Protein AF-A0A352XS63-F1 (afdb_monomer)

Radius of gyration: 18.75 Å; Cα contacts (8 Å, |Δi|>4): 96; chains: 1; bounding box: 54×26×58 Å

Mean predicted aligned error: 6.87 Å

Solvent-accessible surface area (backbone atoms only — not comparable to full-atom values): 6506 Å² total; per-residue (Å²): 134,85,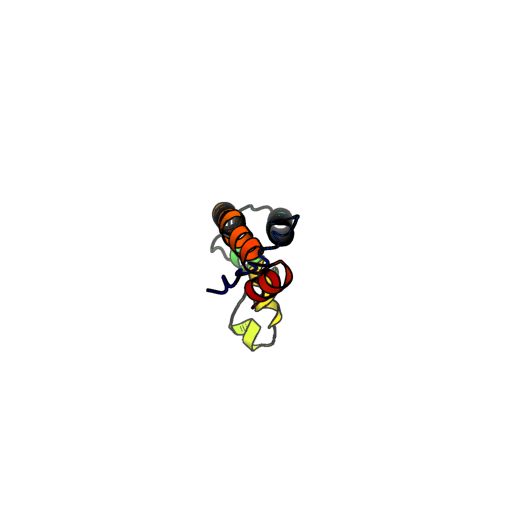78,79,76,80,76,74,82,74,73,74,59,96,63,48,44,59,63,41,52,50,54,45,50,51,34,52,50,49,40,51,51,52,25,64,77,67,76,40,72,58,43,49,95,45,73,66,29,46,48,53,44,48,74,71,28,41,68,45,71,72,51,35,76,73,67,45,54,66,19,67,63,46,31,77,45,62,62,51,32,61,66,59,43,50,53,48,48,52,45,37,58,56,53,39,22,48,44,25,57,75,59,33,66,70,53,31,51,40,66,73,78,98

Foldseek 3Di:
DDPPPPPPPLPQPPDLCPLLVVLLVLLVVLLVVLCVVLVHQALDPDPSSVCSQVVQQADDPVVVVVVSVCSLQSNLSDDGHPVRSVVVSVCSRPVVSVCCSVPNDPVSVVVSRD

pLDDT: mean 88.52, std 13.05, range [50.62, 97.88]

Nearest PDB structures (foldseek):
  6pju-assembly1_A  TM=8.439E-01  e=2.496E-02  Escherichia coli
  6pj5-assembly1_A  TM=8.393E-01  e=3.240E-02  Escherichia coli
  6pj8-assembly1_A  TM=8.205E-01  e=2.369E-02  Escherichia coli
  2irv-assembly1_A  TM=8.300E-01  e=3.414E-02  Escherichia coli K-12
  5f5b-assembly1_A  TM=7.694E-01  e=4.670E-02  Escherichia coli

Sequence (114 aa):
MQRQVIRTRFALSQNPRFVTNIIIGINVIVFVILCLLNKTISFDQTDQGITAIVNAGAQVNILVQQGQVWRIFTAMFLHFSLLHIGLNMLSLFFIGTAIEVFFGKWRYLVIYLG

Secondary structure (DSSP, 8-state):
-------------SSTTHHHHHHHHHHHHHHHHHHHHHT-SB--SSHHHHHHHHHTT---HHHHHTT-THHHHHGGG--SBHHHHHHHHHHIIIIIHHHHHHH-HHHHHHHHH-

Structure (mmCIF, N/CA/C/O backbone):
data_AF-A0A352XS63-F1
#
_entry.id   AF-A0A352XS63-F1
#
loop_
_atom_site.group_PDB
_atom_site.id
_atom_site.type_symbol
_atom_site.label_atom_id
_atom_site.label_alt_id
_atom_site.label_comp_id
_atom_site.label_asym_id
_atom_site.label_entity_id
_atom_site.label_seq_id
_atom_site.pdbx_PDB_ins_code
_atom_site.Cartn_x
_atom_site.Cartn_y
_atom_site.Cartn_z
_atom_site.occupancy
_atom_site.B_iso_or_equiv
_atom_site.auth_seq_id
_atom_site.auth_comp_id
_atom_site.auth_asym_id
_atom_site.auth_atom_id
_atom_site.pdbx_PDB_model_num
ATOM 1 N N . MET A 1 1 ? -37.746 4.944 39.505 1.00 58.00 1 MET A N 1
ATOM 2 C CA . MET A 1 1 ? -37.030 5.405 38.295 1.00 58.00 1 MET A CA 1
ATOM 3 C C . MET A 1 1 ? -35.739 4.594 38.159 1.00 58.00 1 MET A C 1
ATOM 5 O O . MET A 1 1 ? -34.746 4.922 38.795 1.00 58.00 1 MET A O 1
ATOM 9 N N . GLN A 1 2 ? -35.773 3.463 37.446 1.00 52.25 2 GLN A N 1
ATOM 10 C CA . GLN A 1 2 ? -34.589 2.615 37.250 1.00 52.25 2 GLN A CA 1
ATOM 11 C C . GLN A 1 2 ? -33.655 3.292 36.240 1.00 52.25 2 GLN A C 1
ATOM 13 O O . GLN A 1 2 ? -33.985 3.402 35.062 1.00 52.25 2 GLN A O 1
ATOM 18 N N . ARG A 1 3 ? -32.501 3.785 36.702 1.00 51.22 3 ARG A N 1
ATOM 19 C CA . ARG A 1 3 ? -31.441 4.270 35.812 1.00 51.22 3 ARG A CA 1
ATOM 20 C C . ARG A 1 3 ? -30.850 3.061 35.093 1.00 51.22 3 ARG A C 1
ATOM 22 O O . ARG A 1 3 ? -30.119 2.282 35.698 1.00 51.22 3 ARG A O 1
ATOM 29 N N . GLN A 1 4 ? -31.179 2.896 33.814 1.00 58.53 4 GLN A N 1
ATOM 30 C CA . GLN A 1 4 ? -30.443 1.988 32.946 1.00 58.53 4 GLN A CA 1
ATOM 31 C C . GLN A 1 4 ? -29.012 2.512 32.841 1.00 58.53 4 GLN A C 1
ATOM 33 O O . GLN A 1 4 ? -28.740 3.523 32.198 1.00 58.53 4 GLN A O 1
ATOM 38 N N . VAL A 1 5 ? -28.095 1.842 33.533 1.00 59.34 5 VAL A N 1
ATOM 39 C CA . VAL A 1 5 ? -26.666 2.060 33.350 1.00 59.34 5 VAL A CA 1
ATOM 40 C C . VAL A 1 5 ? -26.352 1.507 31.968 1.00 59.34 5 VAL A C 1
ATOM 42 O O . VAL A 1 5 ? -26.243 0.292 31.796 1.00 59.34 5 VAL A O 1
ATOM 45 N N . ILE A 1 6 ? -26.265 2.385 30.966 1.00 60.16 6 ILE A N 1
ATOM 46 C CA . ILE A 1 6 ? -25.690 2.030 29.672 1.00 60.16 6 ILE A CA 1
ATOM 47 C C . ILE A 1 6 ? -24.249 1.637 29.983 1.00 60.16 6 ILE A C 1
ATOM 49 O O . ILE A 1 6 ? -23.375 2.484 30.147 1.00 60.16 6 ILE A O 1
ATOM 53 N N . ARG A 1 7 ? -24.010 0.334 30.153 1.00 54.50 7 ARG A N 1
ATOM 54 C CA . ARG A 1 7 ? -22.668 -0.232 30.198 1.00 54.50 7 ARG A CA 1
ATOM 55 C C . ARG A 1 7 ? -22.116 -0.061 28.794 1.00 54.50 7 ARG A C 1
ATOM 57 O O . ARG A 1 7 ? -22.219 -0.970 27.973 1.00 54.50 7 ARG A O 1
ATOM 64 N N . THR A 1 8 ? -21.565 1.111 28.502 1.00 55.75 8 THR A N 1
ATOM 65 C CA . THR A 1 8 ? -20.663 1.276 27.375 1.00 55.75 8 THR A CA 1
ATOM 66 C C . THR A 1 8 ? -19.512 0.318 27.644 1.00 55.75 8 THR A C 1
ATOM 68 O O . THR A 1 8 ? -18.580 0.603 28.389 1.00 55.75 8 THR A O 1
ATOM 71 N N . ARG A 1 9 ? -19.591 -0.885 27.069 1.00 50.62 9 ARG A N 1
ATOM 72 C CA . ARG A 1 9 ? -18.461 -1.811 26.960 1.00 50.62 9 ARG A CA 1
ATOM 73 C C . ARG A 1 9 ? -17.457 -1.237 25.957 1.00 50.62 9 ARG A C 1
ATOM 75 O O . ARG A 1 9 ? -17.029 -1.925 25.040 1.00 50.62 9 ARG A O 1
ATOM 82 N N . PHE A 1 10 ? -17.095 0.033 26.117 1.00 56.00 10 PHE A N 1
ATOM 83 C CA . PHE A 1 10 ? -15.970 0.653 25.446 1.00 56.00 10 PHE A CA 1
ATOM 84 C C . PHE A 1 10 ? -14.723 0.169 26.186 1.00 56.00 10 PHE A C 1
ATOM 86 O O . PHE A 1 10 ? -14.058 0.903 26.911 1.00 56.00 10 PHE A O 1
ATOM 93 N N . ALA A 1 11 ? -14.467 -1.136 26.093 1.00 54.75 11 ALA A N 1
ATOM 94 C CA . ALA A 1 11 ? -13.184 -1.686 26.466 1.00 54.75 11 ALA A CA 1
ATOM 95 C C . ALA A 1 11 ? -12.196 -1.137 25.436 1.00 54.75 11 ALA A C 1
ATOM 97 O O . ALA A 1 11 ? -12.062 -1.686 24.344 1.00 54.75 11 ALA A O 1
ATOM 98 N N . LEU A 1 12 ? -11.580 0.004 25.755 1.00 57.38 12 LEU A N 1
ATOM 99 C CA . LEU A 1 12 ? -10.465 0.551 24.996 1.00 57.38 12 LEU A CA 1
ATOM 100 C C . LEU A 1 12 ? -9.433 -0.573 24.863 1.00 57.38 12 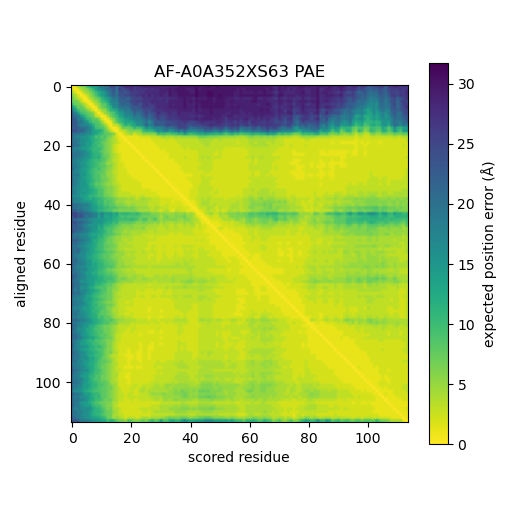LEU A C 1
ATOM 102 O O . LEU A 1 12 ? -8.896 -1.054 25.862 1.00 57.38 12 LEU A O 1
ATOM 106 N N . SER A 1 13 ? -9.221 -1.048 23.635 1.00 58.06 13 SER A N 1
ATOM 107 C CA . SER A 1 13 ? -8.159 -2.004 23.330 1.00 58.06 13 SER A CA 1
ATOM 108 C C . SER A 1 13 ? -6.857 -1.479 23.934 1.00 58.06 13 SER A C 1
ATOM 110 O O . SER A 1 13 ? -6.449 -0.363 23.622 1.00 58.06 13 SER A O 1
ATOM 112 N N . GLN A 1 14 ? -6.196 -2.293 24.763 1.00 60.91 14 GLN A N 1
ATOM 113 C CA . GLN A 1 14 ? -4.923 -1.964 25.426 1.00 60.91 14 GLN A CA 1
ATO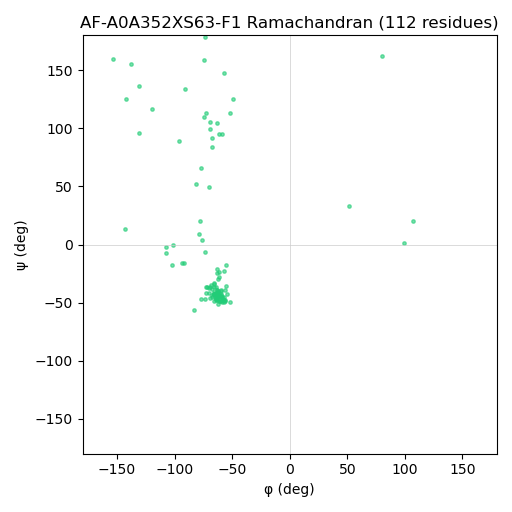M 114 C C . GLN A 1 14 ? -3.818 -1.552 24.430 1.00 60.91 14 GLN A C 1
ATOM 116 O O . GLN A 1 14 ? -2.842 -0.922 24.811 1.00 60.91 14 GLN A O 1
ATOM 121 N N . ASN A 1 15 ? -3.987 -1.879 23.141 1.00 65.00 15 ASN A N 1
ATOM 122 C CA . ASN A 1 15 ? -3.166 -1.377 22.043 1.00 65.00 15 ASN A CA 1
ATOM 123 C C . ASN A 1 15 ? -4.070 -0.865 20.905 1.00 65.00 15 ASN A C 1
ATOM 125 O O . ASN A 1 15 ? -4.523 -1.677 20.090 1.00 65.00 15 ASN A O 1
ATOM 129 N N . PRO A 1 16 ? -4.361 0.447 20.842 1.00 69.50 16 PRO A N 1
ATOM 130 C CA . PRO A 1 16 ? -5.322 1.026 19.898 1.00 69.50 16 PRO A CA 1
ATOM 131 C C . PRO A 1 16 ? -4.816 1.163 18.448 1.00 69.50 16 PRO A C 1
ATOM 133 O O . PRO A 1 16 ? -5.502 1.767 17.633 1.00 69.50 16 PRO A O 1
ATOM 136 N N . ARG A 1 17 ? -3.604 0.681 18.130 1.00 84.31 17 ARG A N 1
ATOM 137 C CA . ARG A 1 17 ? -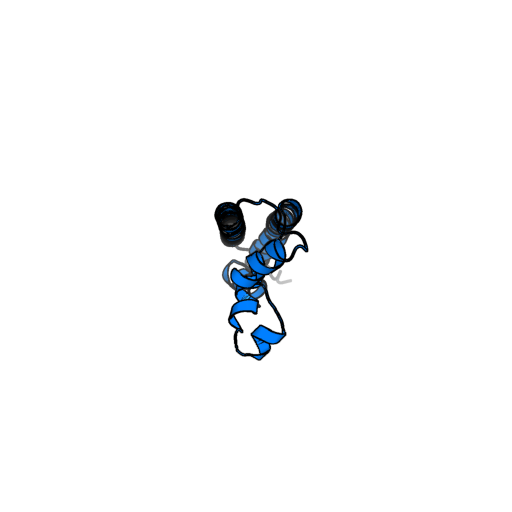2.915 0.937 16.844 1.00 84.31 17 ARG A CA 1
ATOM 138 C C . ARG A 1 17 ? -2.112 -0.250 16.322 1.00 84.31 17 ARG A C 1
ATOM 140 O O . ARG A 1 17 ? -1.220 -0.085 15.495 1.00 84.31 17 ARG A O 1
ATOM 147 N N . PHE A 1 18 ? -2.323 -1.434 16.885 1.00 90.69 18 PHE A N 1
ATOM 148 C CA . PHE A 1 18 ? -1.445 -2.566 16.606 1.00 90.69 18 PHE A CA 1
ATOM 149 C C . PHE A 1 18 ? -1.553 -2.996 15.143 1.00 90.69 18 PHE A C 1
ATOM 151 O O . PHE A 1 18 ? -0.539 -3.128 14.463 1.00 90.69 18 PHE A O 1
ATOM 158 N N . VAL A 1 19 ? -2.781 -3.165 14.653 1.00 93.69 19 VAL A N 1
ATOM 159 C CA . VAL A 1 19 ? -3.031 -3.556 13.263 1.00 93.69 19 VAL A CA 1
ATOM 160 C C . VAL A 1 19 ? -2.610 -2.437 12.320 1.00 93.69 19 VAL A C 1
ATOM 162 O O . VAL A 1 19 ? -1.934 -2.689 11.329 1.00 93.69 19 VAL A O 1
ATOM 165 N N . THR A 1 20 ? -2.948 -1.195 12.659 1.00 95.06 20 THR A N 1
ATOM 166 C CA . THR A 1 20 ? -2.586 -0.010 11.878 1.00 95.06 20 THR A CA 1
ATOM 167 C C . THR A 1 20 ? -1.075 0.080 11.670 1.00 95.06 20 THR A C 1
ATOM 169 O O . THR A 1 20 ? -0.621 0.211 10.536 1.00 95.06 20 THR A O 1
ATOM 172 N N . ASN A 1 21 ? -0.282 -0.080 12.733 1.00 95.06 21 ASN A N 1
ATOM 173 C CA . ASN A 1 21 ? 1.177 -0.048 12.645 1.00 95.06 21 ASN A CA 1
ATOM 174 C C . ASN A 1 21 ? 1.743 -1.199 11.800 1.00 95.06 21 ASN A C 1
ATOM 176 O O . ASN A 1 21 ? 2.713 -0.991 11.075 1.00 95.06 21 ASN A O 1
ATOM 180 N N . ILE A 1 22 ? 1.141 -2.393 11.860 1.00 95.88 22 ILE A N 1
ATOM 181 C CA . ILE A 1 22 ? 1.539 -3.527 11.011 1.00 95.88 22 ILE A CA 1
ATOM 182 C C . ILE A 1 22 ? 1.287 -3.206 9.539 1.00 95.88 22 ILE A C 1
A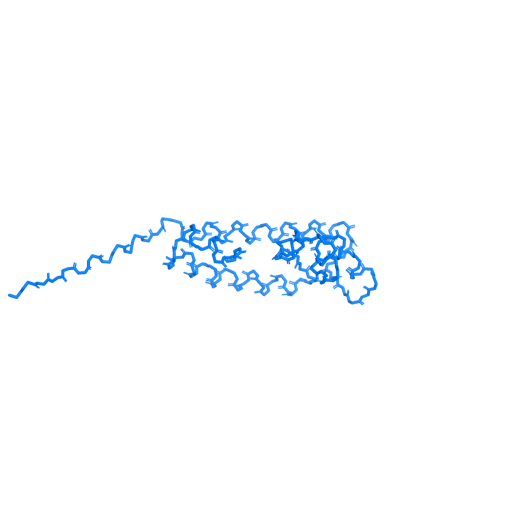TOM 184 O O . ILE A 1 22 ? 2.181 -3.384 8.717 1.00 95.88 22 ILE A O 1
ATOM 188 N N . ILE A 1 23 ? 0.099 -2.698 9.206 1.00 96.19 23 ILE A N 1
ATOM 189 C CA . ILE A 1 23 ? -0.250 -2.338 7.829 1.00 96.19 23 ILE A CA 1
ATOM 190 C C . ILE A 1 23 ? 0.687 -1.237 7.316 1.00 96.19 23 ILE A C 1
ATOM 192 O O . ILE A 1 23 ? 1.195 -1.342 6.200 1.00 96.19 23 ILE A O 1
ATOM 196 N N . ILE A 1 24 ? 0.974 -0.212 8.127 1.00 97.25 24 ILE A N 1
ATOM 197 C CA . ILE A 1 24 ? 1.960 0.828 7.786 1.00 97.25 24 ILE A CA 1
ATOM 198 C C . ILE A 1 24 ? 3.327 0.194 7.509 1.00 97.25 24 ILE A C 1
ATOM 200 O O . ILE A 1 24 ? 3.935 0.462 6.474 1.00 97.25 24 ILE A O 1
ATOM 204 N N . GLY A 1 25 ? 3.796 -0.681 8.402 1.00 97.50 25 GLY A N 1
ATOM 205 C CA . GLY A 1 25 ? 5.074 -1.373 8.251 1.00 97.50 25 GLY A CA 1
ATOM 206 C C . GLY A 1 25 ? 5.160 -2.174 6.952 1.00 97.50 25 GLY A C 1
ATOM 207 O O . GLY A 1 25 ? 6.146 -2.053 6.231 1.00 97.50 25 GLY A O 1
ATOM 208 N N . ILE A 1 26 ? 4.112 -2.929 6.608 1.00 97.56 26 ILE A N 1
ATOM 209 C CA . ILE A 1 26 ? 4.042 -3.699 5.358 1.00 97.56 26 ILE A CA 1
ATOM 210 C C . ILE A 1 26 ? 4.139 -2.770 4.144 1.00 97.56 26 ILE A C 1
ATOM 212 O O . ILE A 1 26 ? 4.962 -3.013 3.266 1.00 97.56 26 ILE A O 1
ATOM 216 N N . ASN A 1 27 ? 3.360 -1.688 4.110 1.00 97.69 27 ASN A N 1
ATOM 217 C CA . ASN A 1 27 ? 3.386 -0.723 3.007 1.00 97.69 27 ASN A C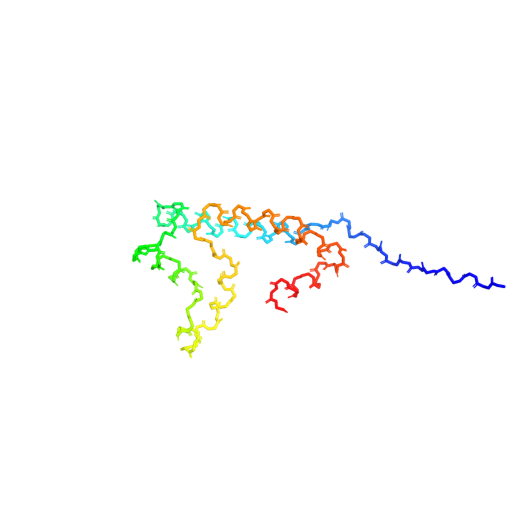A 1
ATOM 218 C C . ASN A 1 27 ? 4.774 -0.105 2.806 1.00 97.69 27 ASN A C 1
ATOM 220 O O . ASN A 1 27 ? 5.273 -0.034 1.682 1.00 97.69 27 ASN A O 1
ATOM 224 N N . VAL A 1 28 ? 5.424 0.300 3.900 1.00 97.62 28 VAL A N 1
ATOM 225 C CA . VAL A 1 28 ? 6.776 0.870 3.859 1.00 97.62 28 VAL A CA 1
ATOM 226 C C . VAL A 1 28 ? 7.793 -0.162 3.374 1.00 97.62 28 VAL A C 1
ATOM 228 O O . VAL A 1 28 ? 8.605 0.154 2.509 1.00 97.62 28 VAL A O 1
ATOM 231 N N . ILE A 1 29 ? 7.739 -1.397 3.879 1.00 97.88 29 ILE A N 1
ATOM 232 C CA . ILE A 1 29 ? 8.649 -2.473 3.464 1.00 97.88 29 ILE A CA 1
ATOM 233 C C . ILE A 1 29 ? 8.483 -2.779 1.973 1.00 97.88 29 ILE A C 1
ATOM 235 O O . ILE A 1 29 ? 9.477 -2.824 1.252 1.00 97.88 29 ILE A O 1
ATOM 239 N N . VAL A 1 30 ? 7.246 -2.944 1.497 1.00 96.81 30 VAL A N 1
ATOM 240 C CA . VAL A 1 30 ? 6.949 -3.214 0.080 1.00 96.81 30 VAL A CA 1
ATOM 241 C C . VAL A 1 30 ? 7.490 -2.095 -0.807 1.00 96.81 30 VAL A C 1
ATOM 243 O O . VAL A 1 30 ? 8.159 -2.372 -1.803 1.00 96.81 30 VAL A O 1
ATOM 246 N N . PHE A 1 31 ? 7.275 -0.836 -0.426 1.00 96.56 31 PHE A N 1
ATOM 247 C CA . PHE A 1 31 ? 7.790 0.307 -1.174 1.00 96.56 31 PHE A CA 1
ATOM 248 C C . PHE A 1 31 ? 9.320 0.354 -1.192 1.00 96.56 31 PHE A C 1
ATOM 250 O O . PHE A 1 31 ? 9.908 0.520 -2.256 1.00 96.56 31 PHE A O 1
ATOM 257 N N . VAL A 1 32 ? 9.983 0.147 -0.051 1.00 96.62 32 VAL A N 1
ATOM 258 C CA . VAL A 1 32 ? 11.453 0.117 0.022 1.00 96.62 32 VAL A CA 1
ATOM 259 C C . VAL A 1 32 ? 12.024 -1.004 -0.845 1.00 96.62 32 VAL A C 1
ATOM 261 O O . VAL A 1 32 ? 12.965 -0.761 -1.598 1.00 96.62 32 VAL A O 1
ATOM 264 N N . ILE A 1 33 ? 11.444 -2.206 -0.796 1.00 96.25 33 ILE A N 1
ATOM 265 C CA . ILE A 1 33 ? 11.854 -3.325 -1.655 1.00 96.25 33 ILE A CA 1
ATOM 266 C C . ILE A 1 33 ? 11.722 -2.932 -3.127 1.00 96.25 33 ILE A C 1
ATOM 268 O O . ILE A 1 33 ? 12.666 -3.111 -3.896 1.00 96.25 33 ILE A O 1
ATOM 272 N N . LEU A 1 34 ? 10.588 -2.350 -3.522 1.00 94.69 34 LEU A N 1
ATOM 273 C CA . LEU A 1 34 ? 10.362 -1.946 -4.906 1.00 94.69 34 LEU A CA 1
ATOM 274 C C . LEU A 1 34 ? 11.365 -0.874 -5.358 1.00 94.69 34 LEU A C 1
ATOM 276 O O . LEU A 1 34 ? 11.885 -0.954 -6.474 1.00 94.69 34 LEU A O 1
ATOM 280 N N . CYS A 1 35 ? 11.686 0.081 -4.486 1.00 94.44 35 CYS A N 1
ATOM 281 C CA . CYS A 1 35 ? 12.684 1.112 -4.749 1.00 94.44 35 CYS A CA 1
ATOM 282 C C . CYS A 1 35 ? 14.088 0.525 -4.942 1.00 94.44 35 CYS A C 1
ATOM 284 O O . CYS A 1 35 ? 14.799 0.909 -5.870 1.00 94.44 35 CYS A O 1
ATOM 286 N N . LEU A 1 36 ? 14.484 -0.439 -4.104 1.00 95.19 36 LEU A N 1
ATOM 287 C CA . LEU A 1 36 ? 15.781 -1.114 -4.205 1.00 95.19 36 LEU A CA 1
ATOM 288 C C . LEU A 1 36 ? 15.899 -1.943 -5.490 1.00 95.19 36 LEU A C 1
ATOM 290 O O . LEU A 1 36 ? 16.929 -1.883 -6.161 1.00 95.19 36 LEU A O 1
ATOM 294 N N . LEU A 1 37 ? 14.843 -2.675 -5.859 1.00 93.94 37 LEU A N 1
ATOM 295 C CA . LEU A 1 37 ? 14.824 -3.509 -7.065 1.00 93.94 37 LEU A CA 1
ATOM 296 C C . LEU A 1 37 ? 14.908 -2.681 -8.353 1.00 93.94 37 LEU A C 1
ATOM 298 O O . LEU A 1 37 ? 15.571 -3.092 -9.302 1.00 93.94 37 LEU A O 1
ATOM 302 N N . ASN A 1 38 ? 14.270 -1.510 -8.378 1.00 92.06 38 ASN A N 1
ATOM 303 C CA . ASN A 1 38 ? 14.189 -0.663 -9.571 1.00 92.06 38 ASN A CA 1
ATOM 304 C C . ASN A 1 38 ? 15.164 0.524 -9.550 1.00 92.06 38 ASN A C 1
ATOM 306 O O . ASN A 1 38 ? 15.195 1.302 -10.499 1.00 92.06 38 ASN A O 1
ATOM 310 N N . LYS A 1 39 ? 15.963 0.673 -8.482 1.00 92.19 39 LYS A N 1
ATOM 311 C CA . LYS A 1 39 ? 16.929 1.771 -8.281 1.00 92.19 39 LYS A CA 1
ATOM 312 C C . LYS A 1 39 ? 16.315 3.167 -8.467 1.00 92.19 39 LYS A C 1
ATOM 314 O O . LYS A 1 39 ? 16.986 4.095 -8.910 1.00 92.19 39 LYS A O 1
ATOM 319 N N . THR A 1 40 ? 15.042 3.313 -8.114 1.00 90.38 40 THR A N 1
ATOM 320 C CA . THR A 1 40 ? 14.286 4.567 -8.184 1.00 90.38 40 THR A CA 1
ATOM 321 C C . THR A 1 40 ? 13.434 4.723 -6.934 1.00 90.38 40 THR A C 1
ATOM 323 O O . THR A 1 40 ? 13.087 3.742 -6.291 1.00 90.38 40 THR A O 1
ATOM 326 N N . ILE A 1 41 ? 13.086 5.958 -6.587 1.00 89.38 41 ILE A N 1
ATOM 327 C CA . ILE A 1 41 ? 12.160 6.286 -5.489 1.00 89.38 41 ILE A CA 1
ATOM 328 C C . ILE A 1 41 ? 10.799 6.777 -5.998 1.00 89.38 41 ILE A C 1
ATOM 330 O O . ILE A 1 41 ? 9.910 7.111 -5.211 1.00 89.38 41 ILE A O 1
ATOM 334 N N . SER A 1 42 ? 10.654 6.875 -7.319 1.00 91.81 42 SER A N 1
ATOM 335 C CA . SER A 1 42 ? 9.441 7.322 -7.984 1.00 91.81 42 SER A CA 1
ATOM 336 C C . SER A 1 42 ? 9.236 6.508 -9.256 1.00 91.81 42 SER A C 1
ATOM 338 O O . SER A 1 42 ? 10.114 6.436 -10.113 1.00 91.81 42 SER A O 1
ATOM 340 N N . PHE A 1 43 ? 8.060 5.907 -9.356 1.00 90.56 43 PHE A N 1
ATOM 341 C CA . PHE A 1 43 ? 7.548 5.180 -10.507 1.00 90.56 43 PHE A CA 1
ATOM 342 C C . PHE A 1 43 ? 6.676 6.162 -11.278 1.00 90.56 43 PHE A C 1
ATOM 344 O O . PHE A 1 43 ? 5.498 6.359 -10.978 1.00 90.56 43 PHE A O 1
ATOM 351 N N . ASP A 1 44 ? 7.313 6.885 -12.188 1.00 85.56 44 ASP A N 1
ATOM 352 C CA . ASP A 1 44 ? 6.646 7.833 -13.066 1.00 85.56 44 ASP A CA 1
ATOM 353 C C . ASP A 1 44 ? 5.848 7.111 -14.166 1.00 85.56 44 ASP A C 1
ATOM 355 O O . ASP A 1 44 ? 5.813 5.883 -14.258 1.00 85.56 44 ASP A O 1
ATOM 359 N N . GLN A 1 45 ? 5.174 7.890 -15.010 1.00 84.62 45 GLN A N 1
ATOM 360 C CA . GLN A 1 45 ? 4.383 7.375 -16.132 1.00 84.62 45 GLN A CA 1
ATOM 361 C C . GLN A 1 45 ? 5.257 6.965 -17.331 1.00 84.62 45 GLN A C 1
ATOM 363 O O . GLN A 1 45 ? 4.765 6.891 -18.453 1.00 84.62 45 GLN A O 1
ATOM 368 N N . THR A 1 46 ? 6.553 6.725 -17.118 1.00 89.19 46 THR A N 1
ATOM 369 C CA . THR A 1 46 ? 7.405 6.129 -18.146 1.00 89.19 46 THR A CA 1
ATOM 370 C C . THR A 1 46 ? 7.101 4.644 -18.282 1.00 89.19 46 THR A C 1
ATOM 372 O O . THR A 1 46 ? 6.611 3.999 -17.350 1.00 89.19 46 THR A O 1
ATOM 375 N N . ASP A 1 47 ? 7.463 4.067 -19.427 1.00 87.50 47 ASP A N 1
ATOM 376 C CA . ASP A 1 47 ? 7.315 2.630 -19.663 1.00 87.50 47 ASP A CA 1
ATOM 377 C C . ASP A 1 47 ? 8.017 1.799 -18.579 1.00 87.50 47 ASP A C 1
ATOM 379 O O . ASP A 1 47 ? 7.500 0.767 -18.152 1.00 87.50 47 ASP A O 1
ATOM 383 N N . GLN A 1 48 ? 9.166 2.268 -18.080 1.00 87.88 48 GLN A N 1
ATOM 384 C CA . GLN A 1 48 ? 9.917 1.599 -17.018 1.00 87.88 48 GLN A CA 1
ATOM 385 C C . GLN A 1 48 ? 9.185 1.660 -15.672 1.00 87.88 48 GLN A C 1
ATOM 387 O O . GLN A 1 48 ? 9.059 0.632 -15.003 1.00 87.88 48 GLN A O 1
ATOM 392 N N . GLY A 1 49 ? 8.660 2.830 -15.291 1.00 89.38 49 GLY A N 1
ATOM 393 C CA . GLY A 1 49 ? 7.908 3.016 -14.048 1.00 89.38 49 GLY A CA 1
ATOM 394 C C . GLY A 1 49 ? 6.613 2.205 -14.022 1.00 89.38 49 GLY A C 1
ATOM 395 O O . GLY A 1 49 ? 6.359 1.473 -13.062 1.00 89.38 49 GLY A O 1
ATOM 396 N N . ILE A 1 50 ? 5.842 2.254 -15.112 1.00 90.44 50 ILE A N 1
ATOM 397 C CA . ILE A 1 50 ? 4.601 1.484 -15.272 1.00 90.44 50 ILE A CA 1
ATOM 398 C C . ILE A 1 50 ? 4.899 -0.017 -15.249 1.00 90.44 50 ILE A C 1
ATOM 400 O O . ILE A 1 50 ? 4.239 -0.771 -14.532 1.00 90.44 50 ILE A O 1
ATOM 404 N N . THR A 1 51 ? 5.918 -0.467 -15.982 1.00 91.75 51 THR A N 1
ATOM 405 C CA . THR A 1 51 ? 6.289 -1.888 -16.017 1.00 91.75 51 THR A CA 1
ATOM 406 C C . THR A 1 51 ? 6.716 -2.388 -14.639 1.00 91.75 51 THR A C 1
ATOM 408 O O . THR A 1 51 ? 6.302 -3.473 -14.233 1.00 91.75 51 THR A O 1
ATOM 411 N N . ALA A 1 52 ? 7.474 -1.596 -13.876 1.00 92.94 52 ALA A N 1
ATOM 412 C CA . ALA A 1 52 ? 7.902 -1.956 -12.527 1.00 92.94 52 ALA A CA 1
ATOM 413 C C . ALA A 1 52 ? 6.714 -2.220 -11.585 1.00 92.94 52 ALA A C 1
ATOM 415 O O . ALA A 1 52 ? 6.662 -3.268 -10.937 1.00 92.94 52 ALA A O 1
ATOM 416 N N . ILE A 1 53 ? 5.726 -1.318 -11.540 1.00 93.19 53 ILE A N 1
ATOM 417 C CA . ILE A 1 53 ? 4.551 -1.472 -10.664 1.00 93.19 53 ILE A CA 1
ATOM 418 C C . ILE A 1 53 ? 3.599 -2.566 -11.163 1.00 93.19 53 ILE A C 1
ATOM 420 O O . ILE A 1 53 ? 3.047 -3.316 -10.357 1.00 93.19 53 ILE A O 1
ATOM 424 N N . VAL A 1 54 ? 3.425 -2.720 -12.481 1.00 94.69 54 VAL A N 1
ATOM 425 C CA . VAL A 1 54 ? 2.590 -3.783 -13.062 1.00 94.69 54 VAL A CA 1
ATOM 426 C C . VAL A 1 54 ? 3.196 -5.155 -12.780 1.00 94.69 54 VAL A C 1
ATOM 428 O O . VAL A 1 54 ? 2.466 -6.062 -12.369 1.00 94.69 54 VAL A O 1
ATOM 431 N N . ASN A 1 55 ? 4.514 -5.303 -12.908 1.00 94.00 55 ASN A N 1
ATOM 432 C CA . ASN A 1 55 ? 5.217 -6.537 -12.555 1.00 94.00 55 ASN A CA 1
ATOM 433 C C . ASN A 1 55 ? 5.150 -6.825 -11.051 1.00 94.00 55 ASN A C 1
ATOM 435 O O . ASN A 1 55 ? 5.033 -7.982 -10.660 1.00 94.00 55 ASN A O 1
ATOM 439 N N . ALA A 1 56 ? 5.141 -5.784 -10.215 1.00 94.12 56 ALA A N 1
ATOM 440 C CA . ALA A 1 56 ? 4.964 -5.907 -8.770 1.00 94.12 56 ALA A CA 1
ATOM 441 C C . ALA A 1 56 ? 3.526 -6.250 -8.340 1.00 94.12 56 ALA A C 1
ATOM 443 O O . ALA A 1 56 ? 3.291 -6.509 -7.161 1.00 94.12 56 ALA A O 1
ATOM 444 N N . GLY A 1 57 ? 2.564 -6.272 -9.270 1.00 95.00 57 GLY A N 1
ATOM 445 C CA . GLY A 1 57 ? 1.186 -6.663 -8.980 1.00 95.00 57 GLY A CA 1
ATOM 446 C C . GLY A 1 57 ? 0.171 -5.531 -8.965 1.00 95.00 57 GLY A C 1
ATOM 447 O O . GLY A 1 57 ? -0.897 -5.697 -8.375 1.00 95.00 57 GLY A O 1
ATOM 448 N N . ALA A 1 58 ? 0.464 -4.390 -9.595 1.00 95.00 58 ALA A N 1
ATOM 449 C CA . ALA A 1 58 ? -0.516 -3.320 -9.729 1.00 95.00 58 ALA A CA 1
ATOM 450 C C . ALA A 1 58 ? -1.778 -3.825 -10.441 1.00 95.00 58 ALA A C 1
ATOM 452 O O . ALA A 1 58 ? -1.733 -4.709 -11.309 1.00 95.00 58 ALA A O 1
ATOM 453 N N . GLN A 1 59 ? -2.918 -3.263 -10.060 1.00 95.00 59 GLN A N 1
ATOM 454 C CA . GLN A 1 59 ? -4.203 -3.661 -10.604 1.00 95.00 59 GLN A CA 1
ATOM 455 C C . GLN A 1 59 ? -4.352 -3.160 -12.039 1.00 95.00 59 GLN A C 1
ATOM 457 O O . GLN A 1 59 ? -4.498 -1.967 -12.291 1.00 95.00 59 GLN A O 1
ATOM 462 N N . VAL A 1 60 ? -4.396 -4.102 -12.979 1.00 95.50 60 VAL A N 1
ATOM 463 C CA . VAL A 1 60 ? -4.705 -3.840 -14.385 1.00 95.50 60 VAL A CA 1
ATOM 464 C C . VAL A 1 60 ? -5.961 -4.623 -14.746 1.00 95.50 60 VAL A C 1
ATOM 466 O O . VAL A 1 60 ? -5.952 -5.852 -14.709 1.00 95.50 60 VAL A O 1
ATOM 469 N N . ASN A 1 61 ? -7.036 -3.919 -15.107 1.00 95.38 61 ASN A N 1
ATOM 470 C CA . ASN A 1 61 ? -8.363 -4.513 -15.313 1.00 95.38 61 ASN A CA 1
ATOM 471 C C . ASN A 1 61 ? -8.354 -5.675 -16.312 1.00 95.38 61 ASN A C 1
ATOM 473 O O . ASN A 1 61 ? -8.961 -6.707 -16.042 1.00 95.38 61 ASN A O 1
ATOM 477 N N . ILE A 1 62 ? -7.627 -5.541 -17.427 1.00 96.75 62 ILE A N 1
ATOM 478 C CA . ILE A 1 62 ? -7.536 -6.615 -18.424 1.00 96.75 62 ILE A CA 1
ATOM 479 C C . ILE A 1 62 ? -6.875 -7.874 -17.845 1.00 96.75 62 ILE A C 1
ATOM 481 O O . ILE A 1 62 ? -7.351 -8.977 -18.080 1.00 96.75 62 ILE A O 1
ATOM 485 N N . LEU A 1 63 ? -5.839 -7.720 -17.015 1.00 96.38 63 LEU A N 1
ATOM 486 C CA . LEU A 1 63 ? -5.149 -8.846 -16.380 1.00 96.38 63 LEU A CA 1
ATOM 487 C C . LEU A 1 63 ? -6.015 -9.494 -15.294 1.00 96.38 63 LEU A C 1
ATOM 489 O O . LEU A 1 63 ? -6.011 -10.714 -15.144 1.00 96.38 63 LEU A O 1
ATOM 493 N N . VAL A 1 64 ? -6.789 -8.693 -14.556 1.00 96.88 64 VAL A N 1
ATOM 494 C CA . VAL A 1 64 ? -7.767 -9.194 -13.578 1.00 96.88 64 VAL A CA 1
ATOM 495 C C . VAL A 1 64 ? -8.848 -10.021 -14.277 1.00 96.88 64 VAL A C 1
ATOM 497 O O . VAL A 1 64 ? -9.138 -11.129 -13.835 1.00 96.88 64 VAL A O 1
ATOM 500 N N . GLN A 1 65 ? -9.385 -9.536 -15.402 1.00 96.69 65 GLN A N 1
ATOM 501 C CA . GLN A 1 65 ? -10.355 -10.274 -16.224 1.00 96.69 65 GLN A CA 1
ATOM 502 C C . GLN A 1 65 ? -9.771 -11.570 -16.800 1.00 96.69 65 GLN A C 1
ATOM 504 O O . GLN A 1 65 ? -10.488 -12.551 -16.962 1.00 96.69 65 GLN A O 1
ATOM 509 N N . GLN A 1 66 ? -8.461 -11.603 -17.046 1.00 97.06 66 GLN A N 1
ATOM 510 C CA . GLN A 1 66 ? -7.719 -12.800 -17.456 1.00 97.06 66 GLN A CA 1
ATOM 511 C C . GLN A 1 66 ? -7.392 -13.755 -16.290 1.00 97.06 66 GLN A C 1
ATOM 513 O O . GLN A 1 66 ? -6.634 -14.706 -16.468 1.00 97.06 66 GLN A O 1
ATOM 518 N N . GLY A 1 67 ? -7.940 -13.525 -15.093 1.00 95.69 67 GLY A N 1
ATOM 519 C CA . GLY A 1 67 ? -7.800 -14.415 -13.937 1.00 95.69 67 GLY A CA 1
ATOM 520 C C . GLY A 1 67 ? -6.741 -13.990 -12.917 1.00 95.69 67 GLY A C 1
ATOM 521 O O . GLY A 1 67 ? -6.588 -14.652 -11.892 1.00 95.69 67 GLY A O 1
ATOM 522 N N . GLN A 1 68 ? -6.042 -12.867 -13.114 1.00 97.00 68 GLN A N 1
ATOM 523 C CA . GLN A 1 68 ? -5.075 -12.341 -12.138 1.00 97.00 68 GLN A CA 1
ATOM 524 C C . GLN A 1 68 ? -5.774 -11.550 -11.016 1.00 97.00 68 GLN A C 1
ATOM 526 O O . GLN A 1 68 ? -5.421 -10.410 -10.722 1.00 97.00 68 GLN A O 1
ATOM 531 N N . VAL A 1 69 ? -6.786 -12.153 -10.383 1.00 95.38 69 VAL A N 1
ATOM 532 C CA . VAL A 1 69 ? -7.632 -11.524 -9.346 1.00 95.38 69 VAL A CA 1
ATOM 533 C C . VAL A 1 69 ? -6.859 -11.129 -8.089 1.00 95.38 69 VAL A C 1
ATOM 535 O O . VAL A 1 69 ? -7.228 -10.178 -7.405 1.00 95.38 69 VAL A O 1
ATOM 538 N N . TRP A 1 70 ? -5.732 -11.794 -7.828 1.00 95.00 70 TRP A N 1
ATOM 539 C CA . TRP A 1 70 ? -4.807 -11.453 -6.747 1.00 95.00 70 TRP A CA 1
ATOM 540 C C . TRP A 1 70 ? -4.291 -10.007 -6.842 1.00 95.00 70 TRP A C 1
ATOM 542 O O . TRP A 1 70 ? -3.939 -9.423 -5.818 1.00 95.00 70 TRP A O 1
ATOM 552 N N . ARG A 1 71 ? -4.319 -9.399 -8.040 1.00 95.75 71 ARG A N 1
ATOM 553 C CA . ARG A 1 71 ? -3.920 -8.002 -8.258 1.00 95.75 71 ARG A CA 1
ATOM 554 C C . ARG A 1 71 ? -4.769 -6.998 -7.490 1.00 95.75 71 ARG A C 1
ATOM 556 O O . ARG A 1 71 ? -4.274 -5.927 -7.163 1.00 95.75 71 ARG A O 1
ATOM 563 N N . ILE A 1 72 ? -6.027 -7.333 -7.195 1.00 93.62 72 ILE A N 1
ATOM 564 C CA . ILE A 1 72 ? -6.919 -6.484 -6.393 1.00 93.62 72 ILE A CA 1
ATOM 565 C C . ILE A 1 72 ? -6.348 -6.326 -4.981 1.00 93.62 72 ILE A C 1
ATOM 567 O O . ILE A 1 72 ? -6.319 -5.225 -4.446 1.00 93.62 72 ILE A O 1
ATOM 571 N N . PHE A 1 73 ? -5.828 -7.417 -4.416 1.00 94.31 73 PHE A N 1
ATOM 572 C CA . PHE A 1 73 ? -5.239 -7.424 -3.083 1.00 94.31 73 PHE A CA 1
ATOM 573 C C . PHE A 1 73 ? -3.831 -6.819 -3.074 1.00 94.31 73 PHE A C 1
ATOM 575 O O . PHE A 1 73 ? -3.519 -5.976 -2.239 1.00 94.31 73 PHE A O 1
ATOM 582 N N . THR A 1 74 ? -2.962 -7.208 -4.012 1.00 94.88 74 THR A N 1
ATOM 583 C CA . THR A 1 74 ? -1.573 -6.713 -4.027 1.00 94.88 74 THR A CA 1
ATOM 584 C C . THR A 1 74 ? -1.491 -5.218 -4.308 1.00 94.88 74 THR A C 1
ATOM 586 O O . THR A 1 74 ? -0.642 -4.542 -3.732 1.00 94.88 74 THR A O 1
ATOM 589 N N . ALA A 1 75 ? -2.395 -4.677 -5.132 1.00 94.75 75 ALA A N 1
ATOM 590 C CA . ALA A 1 75 ? -2.431 -3.250 -5.434 1.00 94.75 75 ALA A CA 1
ATOM 591 C C . ALA A 1 75 ? -2.677 -2.368 -4.201 1.00 94.75 75 ALA A C 1
ATOM 593 O O . ALA A 1 75 ? -2.240 -1.222 -4.204 1.00 94.75 75 ALA A O 1
ATOM 594 N N . MET A 1 76 ? -3.289 -2.897 -3.134 1.00 94.38 76 MET A N 1
ATOM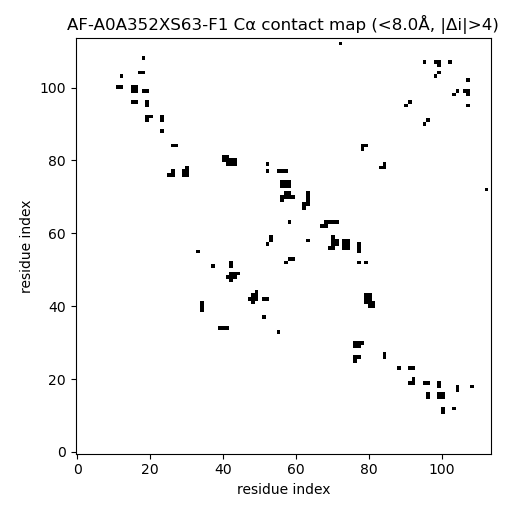 595 C CA . MET A 1 76 ? -3.517 -2.160 -1.882 1.00 94.38 76 MET A CA 1
ATOM 596 C C . MET A 1 76 ? -2.211 -1.741 -1.191 1.00 94.38 76 MET A C 1
ATOM 598 O O . MET A 1 76 ? -2.223 -0.814 -0.384 1.00 94.38 76 MET A O 1
ATOM 602 N N . PHE A 1 77 ? -1.095 -2.411 -1.508 1.00 96.00 77 PHE A N 1
ATOM 603 C CA . PHE A 1 77 ? 0.208 -2.176 -0.882 1.00 96.00 77 PHE A CA 1
ATOM 604 C C . PHE A 1 77 ? 1.220 -1.461 -1.788 1.00 96.00 77 PHE A C 1
ATOM 606 O O . PHE A 1 77 ? 2.308 -1.082 -1.345 1.00 96.00 77 PHE A O 1
ATOM 613 N N . LEU A 1 78 ? 0.890 -1.266 -3.066 1.00 95.62 78 LEU A N 1
ATOM 614 C CA . LEU A 1 78 ? 1.801 -0.679 -4.045 1.00 95.62 78 LEU A CA 1
ATOM 615 C C . LEU A 1 78 ? 1.636 0.836 -4.110 1.00 95.62 78 LEU A C 1
ATOM 617 O O . LEU A 1 78 ? 0.532 1.358 -4.212 1.00 95.62 78 LEU A O 1
ATOM 621 N N . HIS A 1 79 ? 2.763 1.542 -4.097 1.00 94.88 79 HIS A N 1
ATOM 622 C CA . HIS A 1 79 ? 2.803 2.999 -4.115 1.00 94.88 79 HIS A CA 1
ATOM 623 C C . HIS A 1 79 ? 3.781 3.482 -5.185 1.00 94.88 79 HIS A C 1
ATOM 625 O O . HIS A 1 79 ? 4.887 2.961 -5.303 1.00 94.88 79 HIS A O 1
ATOM 631 N N . PHE A 1 80 ? 3.383 4.500 -5.950 1.00 93.00 80 PHE A N 1
ATOM 632 C CA . PHE A 1 80 ? 4.157 4.975 -7.100 1.00 93.00 80 PHE A CA 1
ATOM 633 C C . PHE A 1 80 ? 5.145 6.103 -6.764 1.00 93.00 80 PHE A C 1
ATOM 635 O O . PHE A 1 80 ? 6.029 6.394 -7.557 1.00 93.00 80 PHE A O 1
ATOM 642 N N . SER A 1 81 ? 5.025 6.775 -5.616 1.00 92.44 81 SER A N 1
ATOM 643 C CA . SER A 1 81 ? 5.941 7.863 -5.245 1.00 92.44 81 SER A CA 1
ATOM 644 C C . SER A 1 81 ? 6.046 8.046 -3.737 1.00 92.44 81 SER A C 1
ATOM 646 O O . SER A 1 81 ? 5.141 7.668 -2.988 1.00 92.44 81 SER A O 1
ATOM 648 N N . LEU A 1 82 ? 7.132 8.694 -3.306 1.00 93.94 82 LEU A N 1
ATOM 649 C CA . LEU A 1 82 ? 7.386 9.003 -1.898 1.00 93.94 82 LEU A CA 1
ATOM 650 C C . LEU A 1 82 ? 6.281 9.872 -1.274 1.00 93.94 82 LEU A C 1
ATOM 652 O O . LEU A 1 82 ? 5.862 9.630 -0.143 1.00 93.94 82 LEU A O 1
ATOM 656 N N . LEU A 1 83 ? 5.767 10.858 -2.018 1.00 95.06 83 LEU A N 1
ATOM 657 C CA . LEU A 1 83 ? 4.662 11.694 -1.546 1.00 95.06 83 LEU A CA 1
ATOM 658 C C . LEU A 1 83 ? 3.375 10.874 -1.389 1.00 95.06 83 LEU A C 1
ATOM 660 O O . LEU A 1 83 ? 2.673 11.015 -0.390 1.00 95.06 83 LEU A O 1
ATOM 664 N N . HIS A 1 84 ? 3.082 9.992 -2.348 1.00 94.62 84 HIS A N 1
ATOM 665 C CA . HIS A 1 84 ? 1.878 9.170 -2.307 1.00 94.62 84 HIS A CA 1
ATOM 666 C C . HIS A 1 84 ? 1.877 8.207 -1.116 1.00 94.62 84 HIS A C 1
ATOM 668 O O . HIS A 1 84 ? 0.879 8.134 -0.399 1.00 94.62 84 HIS A O 1
ATOM 674 N N . ILE A 1 85 ? 2.990 7.512 -0.855 1.00 96.44 85 ILE A N 1
ATOM 675 C CA . ILE A 1 85 ? 3.098 6.665 0.340 1.00 96.44 85 ILE A CA 1
ATOM 676 C C . ILE A 1 85 ? 3.070 7.498 1.622 1.00 96.44 85 ILE A C 1
ATOM 678 O O . ILE A 1 85 ? 2.364 7.130 2.555 1.00 96.44 85 ILE A O 1
ATOM 682 N N . GLY A 1 86 ? 3.743 8.651 1.665 1.00 97.00 86 GLY A N 1
ATOM 683 C CA . GLY A 1 86 ? 3.741 9.527 2.839 1.00 97.00 86 GLY A CA 1
ATOM 684 C C . GLY A 1 86 ? 2.332 9.959 3.250 1.00 97.00 86 GLY A C 1
ATOM 685 O O . GLY A 1 86 ? 1.954 9.820 4.413 1.00 97.00 86 GLY A O 1
ATOM 686 N N . LEU A 1 87 ? 1.522 10.409 2.288 1.00 97.38 87 LEU A N 1
ATOM 687 C CA . LEU A 1 87 ? 0.134 10.808 2.533 1.00 97.38 87 LEU A CA 1
ATOM 688 C C . LEU A 1 87 ? -0.760 9.620 2.913 1.00 97.38 87 LEU A C 1
ATOM 690 O O . LEU A 1 87 ? -1.595 9.752 3.808 1.00 97.38 87 LEU A O 1
ATOM 694 N N . ASN A 1 88 ? -0.565 8.449 2.298 1.00 96.88 88 ASN A N 1
ATOM 695 C CA . ASN A 1 88 ? -1.308 7.244 2.669 1.00 96.88 88 ASN A CA 1
ATOM 696 C C . ASN A 1 88 ? -0.970 6.778 4.085 1.00 96.88 88 ASN A C 1
ATOM 698 O O . ASN A 1 88 ? -1.877 6.457 4.846 1.00 96.88 88 ASN A O 1
ATOM 702 N N . MET A 1 89 ? 0.304 6.783 4.480 1.00 97.50 89 MET A N 1
ATOM 703 C CA . MET A 1 89 ? 0.703 6.386 5.833 1.00 97.50 89 MET A CA 1
ATOM 704 C C . MET A 1 89 ? 0.221 7.393 6.877 1.00 97.50 89 MET A C 1
ATOM 706 O O . MET A 1 89 ? -0.181 6.987 7.963 1.00 97.50 89 MET A O 1
ATOM 710 N N . LEU A 1 90 ? 0.186 8.688 6.545 1.00 97.44 90 LEU A N 1
ATOM 711 C CA . LEU A 1 90 ? -0.407 9.718 7.400 1.00 97.44 90 LEU A CA 1
ATOM 712 C C . LEU A 1 90 ? -1.914 9.489 7.588 1.00 97.44 90 LEU A C 1
ATOM 714 O O . LEU A 1 90 ? -2.413 9.497 8.713 1.00 97.44 90 LEU A O 1
ATOM 718 N N . SER A 1 91 ? -2.628 9.239 6.488 1.00 96.69 91 SER A N 1
ATOM 719 C CA . SER A 1 91 ? -4.055 8.910 6.496 1.00 96.69 91 SER A CA 1
ATOM 720 C C . SER A 1 91 ? -4.323 7.648 7.315 1.00 96.69 91 SER A C 1
ATOM 722 O O . SER A 1 91 ? -5.145 7.661 8.227 1.00 96.69 91 SER A O 1
ATOM 724 N N . LEU A 1 92 ? -3.565 6.580 7.074 1.00 95.44 92 LEU A N 1
ATOM 725 C CA . LEU A 1 92 ? -3.682 5.316 7.791 1.00 95.44 92 LEU A CA 1
ATOM 726 C C . LEU A 1 92 ? -3.364 5.486 9.282 1.00 95.44 92 LEU A C 1
ATOM 728 O O . LEU A 1 92 ? -4.065 4.940 10.129 1.00 95.44 92 LEU A O 1
ATOM 732 N N . PHE A 1 93 ? -2.369 6.301 9.626 1.00 95.25 93 PHE A N 1
ATOM 733 C CA . PHE A 1 93 ? -2.027 6.578 11.014 1.00 95.25 93 PHE A CA 1
ATOM 734 C C . PHE A 1 93 ? -3.154 7.293 11.762 1.00 95.25 93 PHE A C 1
ATOM 736 O O . PHE A 1 93 ? -3.443 6.915 12.894 1.00 95.25 93 PHE A O 1
ATOM 743 N N . PHE A 1 94 ? -3.814 8.290 11.170 1.00 94.44 94 PHE A N 1
ATOM 744 C CA . PHE A 1 94 ? -4.907 9.001 11.843 1.00 94.44 94 PHE A CA 1
ATOM 745 C C . PHE A 1 94 ? -6.248 8.274 11.718 1.00 94.44 94 PHE A C 1
ATOM 747 O O . PHE A 1 94 ? -6.877 7.945 12.726 1.00 94.44 94 PHE A O 1
ATOM 754 N N . ILE A 1 95 ? -6.679 8.006 10.487 1.00 95.31 95 ILE A N 1
ATOM 755 C CA . ILE A 1 95 ? -7.981 7.412 10.172 1.00 95.31 95 ILE A CA 1
ATOM 756 C C . ILE A 1 95 ? -7.985 5.926 10.527 1.00 95.31 95 ILE A C 1
ATOM 758 O O . ILE A 1 95 ? -8.900 5.473 11.208 1.00 95.31 95 ILE A O 1
ATOM 762 N N . GLY A 1 96 ? -6.952 5.173 10.142 1.00 93.56 96 GLY A N 1
ATOM 763 C CA . GLY A 1 96 ? -6.847 3.744 10.459 1.00 93.56 96 GLY A CA 1
ATOM 764 C C . GLY A 1 96 ? -6.815 3.486 11.965 1.00 93.56 96 GLY A C 1
ATOM 765 O O . GLY A 1 96 ? -7.587 2.667 12.455 1.00 93.56 96 GLY A O 1
ATOM 766 N N . THR A 1 97 ? -6.043 4.276 12.722 1.00 93.31 97 THR A N 1
ATOM 767 C CA . THR A 1 97 ? -6.080 4.246 14.196 1.00 93.31 97 THR A CA 1
ATOM 768 C C . THR A 1 97 ? -7.484 4.501 14.731 1.00 93.31 97 THR A C 1
ATOM 770 O O . THR A 1 97 ? -7.941 3.777 15.613 1.00 93.31 97 THR A O 1
ATOM 773 N N . ALA A 1 98 ? -8.175 5.536 14.242 1.00 91.75 98 ALA A N 1
ATOM 774 C CA . ALA A 1 98 ? -9.525 5.836 14.702 1.00 91.75 98 ALA A CA 1
ATOM 775 C C . ALA A 1 98 ? -10.460 4.645 14.440 1.00 91.75 98 ALA A C 1
ATOM 777 O O . ALA A 1 98 ? -11.139 4.187 15.357 1.00 91.75 98 ALA A O 1
ATOM 778 N N . ILE A 1 99 ? -10.438 4.082 13.230 1.00 92.69 99 ILE A N 1
ATOM 779 C CA . ILE A 1 99 ? -11.251 2.915 12.866 1.00 92.69 99 ILE A CA 1
ATOM 780 C C . ILE A 1 99 ? -10.891 1.696 13.735 1.00 92.69 99 ILE A C 1
ATOM 782 O O . ILE A 1 99 ? -11.794 1.041 14.257 1.00 92.69 99 ILE A O 1
ATOM 786 N N . GLU A 1 100 ? -9.607 1.409 13.969 1.00 92.69 100 GLU A N 1
ATOM 787 C CA . GLU A 1 100 ? -9.162 0.313 14.844 1.00 92.69 100 GLU A CA 1
ATOM 788 C C . GLU A 1 100 ? -9.671 0.488 16.283 1.00 92.69 100 GLU A C 1
ATOM 790 O O . GLU A 1 100 ? -10.100 -0.486 16.906 1.00 92.69 100 GLU A O 1
ATOM 795 N N . VAL A 1 101 ? -9.687 1.721 16.799 1.00 90.00 101 VAL A N 1
ATOM 796 C CA . VAL A 1 101 ? -10.230 2.050 18.127 1.00 90.00 101 VAL A CA 1
ATOM 797 C C . VAL A 1 101 ? -11.744 1.864 18.185 1.00 90.00 101 VAL A C 1
ATOM 799 O O . VAL A 1 101 ? -12.243 1.283 19.148 1.00 90.00 101 VAL A O 1
ATOM 802 N N . PHE A 1 102 ? -12.480 2.342 17.179 1.00 89.81 102 PHE A N 1
ATOM 803 C CA . PHE A 1 102 ? -13.944 2.296 17.169 1.00 89.81 102 PHE A CA 1
ATOM 804 C C . PHE A 1 102 ? -14.497 0.887 16.936 1.00 89.81 102 PHE A C 1
ATOM 806 O O . PHE A 1 102 ? -15.460 0.485 17.589 1.00 89.81 102 PHE A O 1
ATOM 813 N N . PHE A 1 103 ? -13.903 0.129 16.014 1.00 89.12 103 PHE A N 1
ATOM 814 C CA . PHE A 1 103 ? -14.428 -1.169 15.584 1.00 89.12 103 PHE A CA 1
ATOM 815 C C . PHE A 1 103 ? -13.680 -2.362 16.190 1.00 89.12 103 PHE A C 1
ATOM 817 O O . PHE A 1 103 ? -14.209 -3.477 16.203 1.00 89.12 103 PHE A O 1
ATOM 824 N N . GLY A 1 104 ? -12.475 -2.151 16.720 1.00 89.56 104 GLY A N 1
ATOM 825 C CA . GLY A 1 104 ? -11.584 -3.213 17.168 1.00 89.56 104 GLY A CA 1
ATOM 826 C C . GLY A 1 104 ? -10.821 -3.876 16.015 1.00 89.56 104 GLY A C 1
ATOM 827 O O . GLY A 1 104 ? -11.204 -3.812 14.847 1.00 89.56 104 GLY A O 1
ATOM 828 N N . LYS A 1 105 ? -9.739 -4.574 16.371 1.00 90.25 105 LYS A N 1
ATOM 829 C CA . LYS A 1 105 ? -8.722 -5.120 15.449 1.00 90.25 105 LYS A CA 1
ATOM 830 C C . LYS A 1 105 ? -9.287 -5.968 14.304 1.00 90.25 105 LYS A C 1
ATOM 832 O O . LYS A 1 105 ? -8.942 -5.749 13.151 1.00 90.25 105 L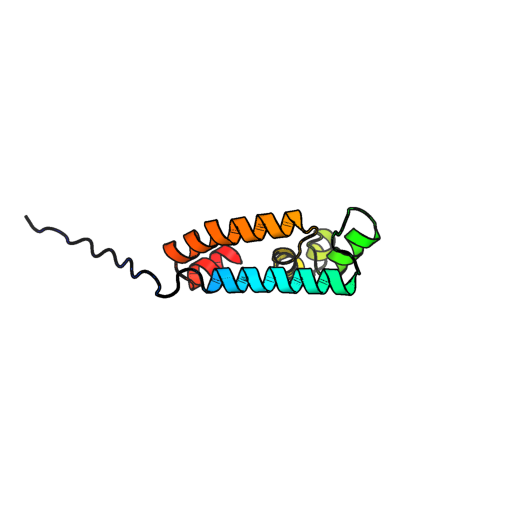YS A O 1
ATOM 837 N N . TRP A 1 106 ? -10.162 -6.926 14.617 1.00 89.81 106 TRP A N 1
ATOM 838 C CA . TRP A 1 106 ? -10.681 -7.882 13.628 1.00 89.81 106 TRP A CA 1
ATOM 839 C C . TRP A 1 106 ? -11.633 -7.243 12.623 1.00 89.81 106 TRP A C 1
ATOM 841 O O . TRP A 1 106 ? -11.547 -7.515 11.432 1.00 89.81 106 TRP A O 1
ATOM 851 N N . ARG A 1 107 ? -12.526 -6.367 13.096 1.00 92.06 107 ARG A N 1
ATOM 852 C CA . ARG A 1 107 ? -13.453 -5.649 12.216 1.00 92.06 107 ARG A CA 1
ATOM 853 C C . ARG A 1 107 ? -12.714 -4.629 11.366 1.00 92.06 107 ARG A C 1
ATOM 855 O O . ARG A 1 107 ? -13.029 -4.498 10.194 1.00 92.06 107 ARG A O 1
ATOM 862 N N . TYR A 1 108 ? -11.706 -3.968 11.934 1.00 93.06 108 TYR A N 1
ATOM 863 C CA . TYR A 1 108 ? -10.827 -3.096 11.170 1.00 93.06 108 TYR A CA 1
ATOM 864 C C . TYR A 1 108 ? -10.093 -3.846 10.053 1.00 93.06 108 TYR A C 1
ATOM 866 O O . TYR A 1 108 ? -10.069 -3.348 8.937 1.00 93.06 108 TYR A O 1
ATOM 874 N N . LEU A 1 109 ? -9.569 -5.052 10.306 1.00 92.38 109 LEU A N 1
ATOM 875 C CA . LEU A 1 109 ? -8.946 -5.867 9.255 1.00 92.38 109 LEU A CA 1
ATOM 876 C C . LEU A 1 109 ? -9.908 -6.197 8.113 1.00 92.38 109 LEU A C 1
ATOM 878 O O . LEU A 1 109 ? -9.510 -6.104 6.959 1.00 92.38 109 LEU A O 1
ATOM 882 N N . VAL A 1 110 ? -11.157 -6.555 8.425 1.00 93.69 110 VAL A N 1
ATOM 883 C CA . VAL A 1 110 ? -12.176 -6.796 7.391 1.00 93.69 110 VAL A CA 1
ATOM 884 C C . VAL A 1 110 ? -12.435 -5.514 6.607 1.00 93.69 110 VAL A C 1
ATOM 886 O O . VAL A 1 110 ? -12.251 -5.521 5.405 1.00 93.69 110 VAL A O 1
ATOM 889 N N . ILE A 1 111 ? -12.712 -4.391 7.279 1.00 92.31 111 ILE A N 1
ATOM 890 C CA . ILE A 1 111 ? -12.934 -3.088 6.621 1.00 92.31 111 ILE A CA 1
ATOM 891 C C . ILE A 1 111 ? -11.741 -2.677 5.746 1.00 92.31 111 ILE A C 1
ATOM 893 O O . ILE A 1 111 ? -11.921 -2.094 4.683 1.00 92.31 111 ILE A O 1
ATOM 897 N N . TYR A 1 112 ? -10.516 -2.941 6.202 1.00 92.44 112 TYR A N 1
ATOM 898 C CA . TYR A 1 112 ? -9.313 -2.601 5.453 1.00 92.44 112 TYR A CA 1
ATOM 899 C C . TYR A 1 112 ? -9.152 -3.469 4.201 1.00 92.44 112 TYR A C 1
ATOM 901 O O . TYR A 1 112 ? -8.674 -2.967 3.193 1.00 92.44 112 TYR A O 1
ATOM 909 N N . LEU A 1 113 ? -9.527 -4.749 4.262 1.00 89.81 113 LEU A N 1
ATOM 910 C CA . LEU A 1 113 ? -9.360 -5.713 3.171 1.00 89.81 113 LEU A CA 1
ATOM 911 C C . LEU A 1 113 ? -10.590 -5.847 2.251 1.00 89.81 113 LEU A C 1
ATOM 913 O O . LEU A 1 113 ? -10.443 -6.395 1.158 1.00 89.81 113 LEU A O 1
ATOM 917 N N . GLY A 1 114 ? -1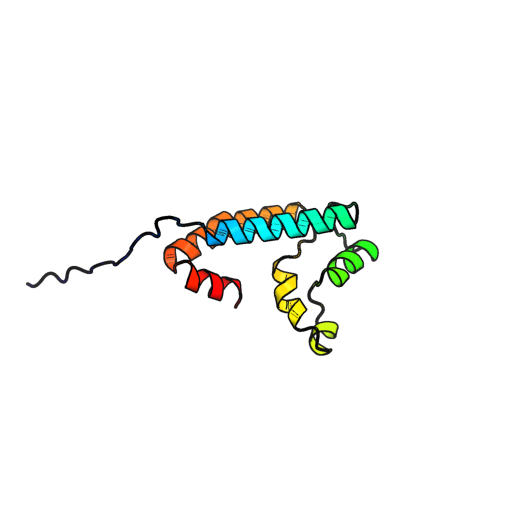1.769 -5.375 2.672 1.00 73.12 114 GLY A N 1
ATOM 918 C CA . GLY A 1 114 ? -13.048 -5.508 1.960 1.00 73.12 114 GLY A CA 1
ATOM 919 C C . GLY A 1 114 ? -14.259 -5.429 2.882 1.00 73.12 114 GLY A C 1
ATOM 920 O O . GLY A 1 114 ? -14.588 -6.463 3.507 1.00 73.12 114 GLY A O 1
#